Protein AF-A0A2S2DZQ5-F1 (afdb_monomer_lite)

Secondary structure (DSSP, 8-state):
---PPPPPGGG--TT-EEEEEESS-SEEEEETTEEEEEEEEEE--S-TTSPPEEEEEEEEEEBPBTTB-SBEEEEE-TTHHHHTTTPPPPPGGG--TT-EEEEEETTEEEEEE-SSEEEEEEEEEEETTEEEEEEEEEE--TTS-SEEEEEE----EEPPPHHHHHHHHHT--

Organism: NCBI:txid2183582

Radius of gyration: 17.08 Å; chains: 1; bounding box: 53×41×37 Å

pLDDT: mean 84.63, std 15.38, range [35.44, 96.31]

Foldseek 3Di:
DPPQAFDDLVNDDAQWKFQWAFQFARIFHDHPQWTWDWGWDWDDPPDPVDDTDTDTKIDTWHDDDVPDTGTGGRGIPRCLVVVQVPFDFDDLVNADAQWKFAWDADPFGIWGDHSFWTWTWDWDDPDPPDIDTITDIDGADPVDGNTGGRGIPPDGYNDNPPVVVVVVVVVPD

Sequence (173 aa):
MCERLQIPFDELVEGVWYVGRGRNANVGLYQDGCFSVIADTLLYNGSFATPQKTQPGCKSEPYFYPGHGCFQPFLALSSLALLTEGCALIPAPELRTGRFYIGEGSGFQVARWEGNRFSLLKKHYVSDSVCHYDIEARDYGERSPFFRPLLEIGEGEVIVPMAEANYARVLRL

Structure (mmCIF, N/CA/C/O backbone):
data_AF-A0A2S2DZQ5-F1
#
_entry.id   AF-A0A2S2DZQ5-F1
#
loop_
_atom_site.group_PDB
_atom_site.id
_atom_site.type_symbol
_atom_site.label_atom_id
_atom_site.label_alt_id
_atom_site.label_comp_id
_atom_site.label_asym_id
_atom_site.label_entity_id
_atom_site.label_seq_id
_atom_site.pdbx_PDB_ins_code
_atom_site.Cartn_x
_atom_site.Cartn_y
_atom_site.Cartn_z
_atom_site.occupancy
_atom_site.B_iso_or_equiv
_atom_site.auth_seq_id
_atom_site.auth_comp_id
_atom_site.auth_asym_id
_atom_site.auth_atom_id
_atom_site.pdbx_PDB_model_num
ATOM 1 N N . MET A 1 1 ? 14.507 -18.717 4.848 1.00 45.03 1 MET A N 1
ATOM 2 C CA . MET A 1 1 ? 13.226 -18.028 4.584 1.00 45.03 1 MET A CA 1
ATOM 3 C C . MET A 1 1 ? 12.337 -19.005 3.840 1.00 45.03 1 MET A C 1
ATOM 5 O O . MET A 1 1 ? 12.849 -19.668 2.952 1.00 45.03 1 MET A O 1
ATOM 9 N N . CYS A 1 2 ? 11.069 -19.153 4.224 1.00 43.72 2 CYS A N 1
ATOM 10 C CA . CYS A 1 2 ? 10.122 -19.967 3.459 1.00 43.72 2 CYS A CA 1
ATOM 11 C C . CYS A 1 2 ? 9.892 -19.272 2.107 1.00 43.72 2 CYS A C 1
ATOM 13 O O . CYS A 1 2 ? 9.503 -18.101 2.098 1.00 43.72 2 CYS A O 1
ATOM 15 N N . GLU A 1 3 ? 10.203 -19.925 0.986 1.00 61.19 3 GLU A N 1
ATOM 16 C CA . GLU A 1 3 ? 9.886 -19.392 -0.341 1.00 61.19 3 GLU A CA 1
ATOM 17 C C . GLU A 1 3 ? 8.364 -19.367 -0.496 1.00 61.19 3 GLU A C 1
ATOM 19 O O . GLU A 1 3 ? 7.733 -20.386 -0.761 1.00 61.19 3 GLU A O 1
ATOM 24 N N . ARG A 1 4 ? 7.753 -18.199 -0.268 1.00 76.12 4 ARG A N 1
ATOM 25 C CA . ARG A 1 4 ? 6.342 -18.001 -0.598 1.00 76.12 4 ARG A CA 1
ATOM 26 C C . ARG A 1 4 ? 6.220 -17.967 -2.120 1.00 76.12 4 ARG A C 1
ATOM 28 O O . ARG A 1 4 ? 6.895 -17.171 -2.773 1.00 76.12 4 ARG A O 1
ATOM 35 N N . LEU A 1 5 ? 5.401 -18.868 -2.656 1.00 88.81 5 LEU A N 1
ATOM 36 C CA . LEU A 1 5 ? 5.139 -18.971 -4.086 1.00 88.81 5 LEU A CA 1
ATOM 37 C C . LEU A 1 5 ? 4.353 -17.750 -4.564 1.00 88.81 5 LEU A C 1
ATOM 39 O O . LEU A 1 5 ? 3.502 -17.224 -3.847 1.00 88.81 5 LEU A O 1
ATOM 43 N N . GLN A 1 6 ? 4.662 -17.306 -5.777 1.00 93.75 6 GLN A N 1
ATOM 44 C CA . GLN A 1 6 ? 3.927 -16.234 -6.430 1.00 93.75 6 GLN A CA 1
ATOM 45 C C . GLN A 1 6 ? 2.492 -16.682 -6.718 1.00 93.75 6 GLN A C 1
ATOM 47 O O . GLN A 1 6 ? 2.293 -17.777 -7.242 1.00 93.75 6 GLN A O 1
ATOM 52 N N . ILE A 1 7 ? 1.515 -15.834 -6.400 1.00 94.81 7 ILE A N 1
ATOM 53 C CA . ILE A 1 7 ? 0.112 -16.054 -6.762 1.00 94.81 7 ILE A CA 1
ATOM 54 C C . ILE A 1 7 ? 0.001 -15.958 -8.289 1.00 94.81 7 ILE A C 1
ATOM 56 O O . ILE A 1 7 ? 0.452 -14.944 -8.830 1.00 94.81 7 ILE A O 1
ATOM 60 N N . PRO A 1 8 ? -0.561 -16.968 -8.978 1.00 95.44 8 PRO A N 1
ATOM 61 C CA . PRO A 1 8 ? -0.778 -16.935 -10.421 1.00 95.44 8 PRO A CA 1
ATOM 62 C C . PRO A 1 8 ? -1.548 -15.693 -10.880 1.00 95.44 8 PRO A C 1
ATOM 64 O O . PRO A 1 8 ? -2.417 -15.183 -10.177 1.00 95.44 8 PRO A O 1
ATOM 67 N N . PHE A 1 9 ? -1.228 -15.197 -12.076 1.00 95.00 9 PHE A N 1
ATOM 68 C CA . PHE A 1 9 ? -1.822 -13.966 -12.607 1.00 95.00 9 PHE A CA 1
ATOM 69 C C . PHE A 1 9 ? -3.352 -14.050 -12.728 1.00 95.00 9 PHE A C 1
ATOM 71 O O . PHE A 1 9 ? -4.045 -13.079 -12.446 1.00 95.00 9 PHE A O 1
ATOM 78 N N . ASP A 1 10 ? -3.871 -15.211 -13.119 1.00 96.12 10 ASP A N 1
ATOM 79 C CA . ASP A 1 10 ? -5.297 -15.509 -13.274 1.00 96.12 10 ASP A CA 1
ATOM 80 C C . ASP A 1 10 ? -6.046 -15.704 -11.945 1.00 96.12 10 ASP A C 1
ATOM 82 O O . ASP A 1 10 ? -7.275 -15.738 -11.935 1.00 96.12 10 ASP A O 1
ATOM 86 N N . GLU A 1 11 ? -5.327 -15.769 -10.821 1.00 96.00 11 GLU A N 1
ATOM 87 C CA . GLU A 1 11 ? -5.893 -15.789 -9.466 1.00 96.00 11 GLU A CA 1
ATOM 88 C C . GLU A 1 11 ? -5.929 -14.393 -8.814 1.00 96.00 11 GLU A C 1
ATOM 90 O O . GLU A 1 11 ? -6.397 -14.233 -7.681 1.00 96.00 11 GLU A O 1
ATOM 95 N N . LEU A 1 12 ? -5.430 -13.362 -9.504 1.00 96.31 12 LEU A N 1
ATOM 96 C CA . LEU A 1 12 ? -5.487 -11.992 -9.009 1.00 96.31 12 LEU A CA 1
ATOM 97 C C . LEU A 1 12 ? -6.897 -11.417 -9.141 1.00 96.31 12 LEU A C 1
ATOM 99 O O . LEU A 1 12 ? -7.566 -11.559 -10.162 1.00 96.31 12 LEU A O 1
ATOM 103 N N . VAL A 1 13 ? -7.337 -10.729 -8.091 1.00 95.75 13 VAL A N 1
ATOM 104 C CA . VAL A 1 13 ? -8.679 -10.163 -7.986 1.00 95.75 13 VAL A CA 1
ATOM 105 C C . VAL A 1 13 ? -8.581 -8.644 -7.988 1.00 95.75 13 VAL A C 1
ATOM 107 O O . VAL A 1 13 ? -7.875 -8.045 -7.173 1.00 95.75 13 VAL A O 1
ATOM 110 N N . GLU A 1 14 ? -9.303 -8.019 -8.913 1.00 93.69 14 GLU A N 1
ATOM 111 C CA . GLU A 1 14 ? -9.423 -6.565 -9.028 1.00 93.69 14 GLU A CA 1
ATOM 112 C C . GLU A 1 14 ? -9.875 -5.929 -7.704 1.00 93.69 14 GLU A C 1
ATOM 114 O O . GLU A 1 14 ? -10.816 -6.387 -7.052 1.00 93.69 14 GLU A O 1
ATOM 119 N N . GLY A 1 15 ? -9.197 -4.856 -7.299 1.00 91.81 15 GLY A N 1
ATOM 120 C CA . GLY A 1 15 ? -9.485 -4.136 -6.060 1.00 91.81 15 GLY A CA 1
ATOM 121 C C . GLY A 1 15 ? -8.970 -4.811 -4.784 1.00 91.81 15 GLY A C 1
ATOM 122 O O . GLY A 1 15 ? -9.255 -4.312 -3.693 1.00 91.81 15 GLY A O 1
ATOM 123 N N . VAL A 1 16 ? -8.200 -5.900 -4.884 1.00 94.06 16 VAL A N 1
ATOM 124 C CA . VAL A 1 16 ? -7.583 -6.569 -3.729 1.00 94.06 16 VAL A CA 1
ATOM 125 C C . VAL A 1 16 ? -6.149 -6.087 -3.510 1.00 94.06 16 VAL A C 1
ATOM 127 O O . VAL A 1 16 ? -5.370 -5.891 -4.444 1.00 94.06 16 VAL A O 1
ATOM 130 N N . TRP A 1 17 ? -5.793 -5.899 -2.239 1.00 95.38 17 TRP A N 1
ATOM 131 C CA . TRP A 1 17 ? -4.425 -5.619 -1.820 1.00 95.38 17 TRP A CA 1
ATOM 132 C C . TRP A 1 17 ? -3.615 -6.905 -1.706 1.00 95.38 17 TRP A C 1
ATOM 134 O O . TRP A 1 17 ? -4.096 -7.908 -1.184 1.00 95.38 17 TRP A O 1
ATOM 144 N N . TYR A 1 18 ? -2.358 -6.851 -2.124 1.00 95.81 18 TYR A N 1
ATOM 145 C CA . TYR A 1 18 ? -1.427 -7.965 -2.062 1.00 95.81 18 TYR A CA 1
ATOM 146 C C . TYR A 1 18 ? -0.141 -7.551 -1.365 1.00 95.81 18 TYR A C 1
ATOM 148 O O . TYR A 1 18 ? 0.380 -6.458 -1.592 1.00 95.81 18 TYR A O 1
ATOM 156 N N . VAL A 1 19 ? 0.398 -8.464 -0.565 1.00 95.56 19 VAL A N 1
ATOM 157 C CA . VAL A 1 19 ? 1.789 -8.424 -0.125 1.00 95.56 19 VAL A CA 1
ATOM 158 C C . VAL A 1 19 ? 2.623 -9.208 -1.125 1.00 95.56 19 VAL A C 1
ATOM 160 O O . VAL A 1 19 ? 2.243 -10.294 -1.580 1.00 95.56 19 VAL A O 1
ATOM 163 N N . GLY A 1 20 ? 3.764 -8.639 -1.483 1.00 93.88 20 GLY A N 1
ATOM 164 C CA . GLY A 1 20 ? 4.618 -9.172 -2.522 1.00 93.88 20 GLY A CA 1
ATOM 165 C C . GLY A 1 20 ? 6.069 -8.754 -2.374 1.00 93.88 20 GLY A C 1
ATOM 166 O O . GLY A 1 20 ? 6.501 -8.189 -1.363 1.00 93.88 20 GLY A O 1
ATOM 167 N N . ARG A 1 21 ? 6.831 -9.062 -3.418 1.00 92.06 21 ARG A N 1
ATOM 168 C CA . ARG A 1 21 ? 8.168 -8.522 -3.632 1.00 92.06 21 ARG A CA 1
ATOM 169 C C . ARG A 1 21 ? 8.114 -7.583 -4.822 1.00 92.06 21 ARG A C 1
ATOM 171 O O . ARG A 1 21 ? 7.825 -8.034 -5.926 1.00 92.06 21 ARG A O 1
ATOM 178 N N . GLY A 1 22 ? 8.349 -6.301 -4.597 1.00 89.75 22 GLY A N 1
ATOM 179 C CA . GLY A 1 22 ? 8.292 -5.284 -5.644 1.00 89.75 22 GLY A CA 1
ATOM 180 C C . GLY A 1 22 ? 9.588 -4.503 -5.736 1.00 89.75 22 GLY A C 1
ATOM 181 O O . GLY A 1 22 ? 10.418 -4.541 -4.829 1.00 89.75 22 GLY A O 1
ATOM 182 N N . ARG A 1 23 ? 9.774 -3.765 -6.830 1.00 85.31 23 ARG A N 1
ATOM 183 C CA . ARG A 1 23 ? 10.954 -2.900 -6.994 1.00 85.31 23 ARG A CA 1
ATOM 184 C C . ARG A 1 23 ? 10.838 -1.638 -6.145 1.00 85.31 23 ARG A C 1
ATOM 186 O O . ARG A 1 23 ? 11.841 -1.098 -5.693 1.00 85.31 23 ARG A O 1
ATOM 193 N N . ASN A 1 24 ? 9.619 -1.137 -5.985 1.00 87.00 24 ASN A N 1
ATOM 194 C CA . ASN A 1 24 ? 9.347 0.136 -5.332 1.00 87.00 24 ASN A CA 1
ATOM 195 C C . ASN A 1 24 ? 8.594 -0.018 -4.004 1.00 87.00 24 ASN A C 1
ATOM 197 O O . ASN A 1 24 ? 8.681 0.873 -3.163 1.00 87.00 24 ASN A O 1
ATOM 201 N N . ALA A 1 25 ? 7.860 -1.116 -3.814 1.00 90.25 25 ALA A N 1
ATOM 202 C CA . ALA A 1 25 ? 7.084 -1.382 -2.605 1.00 90.25 25 ALA A CA 1
ATOM 203 C C . ALA A 1 25 ? 6.868 -2.888 -2.403 1.00 90.25 25 ALA A C 1
ATOM 205 O O . ALA A 1 25 ? 7.025 -3.678 -3.325 1.00 90.25 25 ALA A O 1
ATOM 206 N N . ASN A 1 26 ? 6.468 -3.281 -1.198 1.00 92.75 26 ASN A N 1
ATOM 207 C CA . ASN A 1 26 ? 6.121 -4.660 -0.845 1.00 92.75 26 ASN A CA 1
ATOM 208 C C . ASN A 1 26 ? 4.606 -4.890 -0.701 1.00 92.75 26 ASN A C 1
ATOM 210 O O . ASN A 1 26 ? 4.182 -6.006 -0.412 1.00 92.75 26 ASN A O 1
ATOM 214 N N . VAL A 1 27 ? 3.796 -3.845 -0.887 1.00 95.88 27 VAL A N 1
ATOM 215 C CA . VAL A 1 27 ? 2.335 -3.885 -0.781 1.00 95.88 27 VAL A CA 1
ATOM 216 C C . VAL A 1 27 ? 1.737 -3.129 -1.963 1.00 95.88 27 VAL A C 1
ATOM 218 O O . VAL A 1 27 ? 2.138 -1.996 -2.236 1.00 95.88 27 VAL A O 1
ATOM 221 N N . GLY A 1 28 ? 0.791 -3.751 -2.665 1.00 95.44 28 GLY A N 1
ATOM 222 C CA . GLY A 1 28 ? 0.190 -3.184 -3.868 1.00 95.44 28 GLY A CA 1
ATOM 223 C C . GLY A 1 28 ? -1.279 -3.533 -4.026 1.00 95.44 28 GLY A C 1
ATOM 224 O O . GLY A 1 28 ? -1.699 -4.641 -3.706 1.00 95.44 28 GLY A O 1
ATOM 225 N N . LEU A 1 29 ? -2.054 -2.579 -4.528 1.00 95.44 29 LEU A N 1
ATOM 226 C CA . LEU A 1 29 ? -3.454 -2.761 -4.890 1.00 95.44 29 LEU A CA 1
ATOM 227 C C . LEU A 1 29 ? -3.535 -3.199 -6.350 1.00 95.44 29 LEU A C 1
ATOM 229 O O . LEU A 1 29 ? -3.094 -2.454 -7.226 1.00 95.44 29 LEU A O 1
ATOM 233 N N . TYR A 1 30 ? -4.066 -4.393 -6.608 1.00 95.50 30 TYR A N 1
ATOM 234 C CA . TYR A 1 30 ? -4.216 -4.890 -7.970 1.00 95.50 30 TYR A CA 1
ATOM 235 C C . TYR A 1 30 ? -5.409 -4.216 -8.645 1.00 95.50 30 TYR A C 1
ATOM 237 O O . TYR A 1 30 ? -6.538 -4.320 -8.159 1.00 95.50 30 TYR A O 1
ATOM 245 N N . GLN A 1 31 ? -5.141 -3.497 -9.733 1.00 92.38 31 GLN A N 1
ATOM 246 C CA . GLN A 1 31 ? -6.168 -2.911 -10.574 1.00 92.38 31 GLN A CA 1
ATOM 247 C C . GLN A 1 31 ? -5.700 -2.745 -12.029 1.00 92.38 31 GLN A C 1
ATOM 249 O O . GLN A 1 31 ? -4.558 -2.348 -12.277 1.00 92.38 31 GLN A O 1
ATOM 254 N N . ASP A 1 32 ? -6.595 -3.005 -12.984 1.00 89.94 32 ASP A N 1
ATOM 255 C CA . ASP A 1 32 ? -6.389 -2.793 -14.424 1.00 89.94 32 ASP A CA 1
ATOM 256 C C . ASP A 1 32 ? -5.113 -3.497 -14.941 1.00 89.94 32 ASP A C 1
ATOM 258 O O . ASP A 1 32 ? -4.326 -2.959 -15.725 1.00 89.94 32 ASP A O 1
ATOM 262 N N . GLY A 1 33 ? -4.867 -4.717 -14.448 1.00 91.62 33 GLY A N 1
ATOM 263 C CA . GLY A 1 33 ? -3.700 -5.528 -14.814 1.00 91.62 33 GLY A CA 1
ATOM 264 C C . GLY A 1 33 ? -2.361 -5.087 -14.200 1.00 91.62 33 GLY A C 1
ATOM 265 O O . GLY A 1 33 ? -1.320 -5.643 -14.561 1.00 91.62 33 GLY A O 1
ATOM 266 N N . CYS A 1 34 ? -2.350 -4.117 -13.280 1.00 94.44 34 CYS A N 1
ATOM 267 C CA . CYS A 1 34 ? -1.149 -3.613 -12.604 1.00 94.44 34 CYS A CA 1
ATOM 268 C C . CYS A 1 34 ? -1.329 -3.516 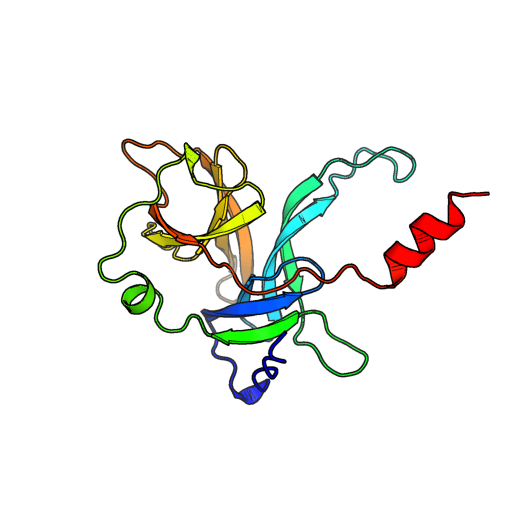-11.081 1.00 94.44 34 CYS A C 1
ATOM 270 O O . CYS A 1 34 ? -2.437 -3.529 -10.561 1.00 94.44 34 CYS A O 1
ATOM 272 N N . PHE A 1 35 ? -0.224 -3.370 -10.349 1.00 95.44 35 PHE A N 1
ATOM 273 C CA . PHE A 1 35 ? -0.227 -3.053 -8.922 1.00 95.44 35 PHE A CA 1
ATOM 274 C C . PHE A 1 35 ? 0.023 -1.561 -8.723 1.00 95.44 35 PHE A C 1
ATOM 276 O O . PHE A 1 35 ? 1.095 -1.058 -9.057 1.00 95.44 35 PHE A O 1
ATOM 283 N N . SER A 1 36 ? -0.945 -0.847 -8.156 1.00 95.69 36 SER A N 1
ATOM 284 C CA . SER A 1 36 ? -0.731 0.514 -7.660 1.00 95.69 36 SER A CA 1
ATOM 285 C C . SER A 1 36 ? -0.068 0.436 -6.288 1.00 95.69 36 SER A C 1
ATOM 287 O O . SER A 1 36 ? -0.607 -0.190 -5.373 1.00 95.69 36 SER A O 1
ATOM 289 N N . VAL A 1 37 ? 1.110 1.041 -6.143 1.00 95.19 37 VAL A N 1
ATOM 290 C CA . VAL A 1 37 ? 1.923 0.964 -4.923 1.00 95.19 37 VAL A CA 1
ATOM 291 C C . VAL A 1 37 ? 2.291 2.343 -4.388 1.00 95.19 37 VAL A C 1
ATOM 293 O O . VAL A 1 37 ? 2.519 3.277 -5.158 1.00 95.19 37 VAL A O 1
ATOM 296 N N . ILE A 1 38 ? 2.409 2.458 -3.062 1.00 95.00 38 ILE A N 1
ATOM 297 C CA . ILE A 1 38 ? 2.947 3.654 -2.398 1.00 95.00 38 ILE A CA 1
ATOM 298 C C . ILE A 1 38 ? 4.458 3.492 -2.260 1.00 95.00 38 ILE A C 1
ATOM 300 O O . ILE A 1 38 ? 4.934 2.610 -1.548 1.00 95.00 38 ILE A O 1
ATOM 304 N N . ALA A 1 39 ? 5.223 4.355 -2.912 1.00 92.44 39 ALA A N 1
ATOM 305 C CA . ALA A 1 39 ? 6.673 4.250 -2.958 1.00 92.44 39 ALA A CA 1
ATOM 306 C C . ALA A 1 39 ? 7.352 5.607 -2.815 1.00 92.44 39 ALA A C 1
ATOM 308 O O . ALA A 1 39 ? 6.742 6.656 -3.015 1.00 92.44 39 ALA A O 1
ATOM 309 N N . ASP A 1 40 ? 8.651 5.576 -2.541 1.00 90.19 40 ASP A N 1
ATOM 310 C CA . ASP A 1 40 ? 9.465 6.781 -2.602 1.00 90.19 40 ASP A CA 1
ATOM 311 C C . ASP A 1 40 ? 9.672 7.171 -4.073 1.00 90.19 40 ASP A C 1
ATOM 313 O O . ASP A 1 40 ? 10.104 6.382 -4.928 1.00 90.19 40 ASP A O 1
ATOM 317 N N . THR A 1 41 ? 9.312 8.410 -4.385 1.00 88.25 41 THR A N 1
ATOM 318 C CA . THR A 1 41 ? 9.430 9.015 -5.711 1.00 88.25 41 THR A CA 1
ATOM 319 C C . THR A 1 41 ? 10.428 10.158 -5.662 1.00 88.25 41 THR A C 1
ATOM 321 O O . THR A 1 41 ? 10.472 10.907 -4.689 1.00 88.25 41 THR A O 1
ATOM 324 N N . LEU A 1 42 ? 11.270 10.263 -6.691 1.00 86.81 42 LEU A N 1
ATOM 325 C CA . LEU A 1 42 ? 12.284 11.310 -6.770 1.00 86.81 42 LEU A CA 1
ATOM 326 C C . LEU A 1 42 ? 11.615 12.662 -7.019 1.00 86.81 42 LEU A C 1
ATOM 328 O O . LEU A 1 42 ? 10.810 12.811 -7.937 1.00 86.81 42 LEU A O 1
ATOM 332 N N . LEU A 1 43 ? 12.006 13.654 -6.230 1.00 84.88 43 LEU A N 1
ATOM 333 C CA . LEU A 1 43 ? 11.661 15.048 -6.442 1.00 84.88 43 LEU A CA 1
ATOM 334 C C . LEU A 1 43 ? 12.733 15.705 -7.301 1.00 84.88 43 LEU A C 1
ATOM 336 O O . LEU A 1 43 ? 13.809 16.038 -6.798 1.00 84.88 43 LEU A O 1
ATOM 340 N N . TYR A 1 44 ? 12.416 15.907 -8.582 1.00 84.06 44 TYR A N 1
ATOM 341 C CA . TYR A 1 44 ? 13.306 16.605 -9.502 1.00 84.06 44 TYR A CA 1
ATOM 342 C C . TYR A 1 44 ? 13.548 18.040 -9.027 1.00 84.06 44 TYR A C 1
ATOM 344 O O . TYR A 1 44 ? 12.619 18.834 -8.891 1.00 84.06 44 TYR A O 1
ATOM 352 N N . ASN A 1 45 ? 14.813 18.375 -8.793 1.00 83.44 45 ASN A N 1
ATOM 353 C CA . ASN A 1 45 ? 15.241 19.679 -8.280 1.00 83.44 45 ASN A CA 1
ATOM 354 C C . ASN A 1 45 ? 15.943 20.549 -9.346 1.00 83.44 45 ASN A C 1
ATOM 356 O O . ASN A 1 45 ? 16.693 21.459 -8.998 1.00 83.44 45 ASN A O 1
ATOM 360 N N . GLY A 1 46 ? 15.732 20.259 -10.636 1.00 83.81 46 GLY A N 1
ATOM 361 C CA . GLY A 1 46 ? 16.342 20.991 -11.754 1.00 83.81 46 GLY A CA 1
ATOM 362 C C . GLY A 1 46 ? 17.641 20.386 -12.299 1.00 83.81 46 GLY A C 1
ATOM 363 O O . GLY A 1 46 ? 18.129 20.837 -13.331 1.00 83.81 46 GLY A O 1
ATOM 364 N N . SER A 1 47 ? 18.209 19.357 -11.660 1.00 83.38 47 SER A N 1
ATOM 365 C CA . SER A 1 47 ? 19.384 18.642 -12.176 1.00 83.38 47 SER A CA 1
ATOM 366 C C . SER A 1 47 ? 19.468 17.224 -11.623 1.00 83.38 47 SER A C 1
ATOM 368 O O . SER A 1 47 ? 19.300 17.024 -10.431 1.00 83.38 47 SER A O 1
ATOM 370 N N . PHE A 1 48 ? 19.808 16.237 -12.454 1.00 77.44 48 PHE A N 1
ATOM 371 C CA . PHE A 1 48 ? 20.102 14.877 -11.974 1.00 77.44 48 PHE A CA 1
ATOM 372 C C . PHE A 1 48 ? 21.493 14.750 -11.328 1.00 77.44 48 PHE A C 1
ATOM 374 O O . PHE A 1 48 ? 21.804 13.711 -10.754 1.00 77.44 48 PHE A O 1
ATOM 381 N N . ALA A 1 49 ? 22.333 15.790 -11.414 1.00 80.69 49 ALA A N 1
ATOM 382 C CA . ALA A 1 49 ? 23.677 15.797 -10.833 1.00 80.69 49 ALA A CA 1
ATOM 383 C C . ALA A 1 49 ? 23.699 16.163 -9.337 1.00 80.69 49 ALA A C 1
ATOM 385 O O . ALA A 1 49 ? 24.726 16.018 -8.680 1.00 80.69 49 ALA A O 1
ATOM 386 N N . THR A 1 50 ? 22.590 16.659 -8.788 1.00 80.50 50 THR A N 1
ATOM 387 C CA . THR A 1 50 ? 22.454 16.986 -7.364 1.00 80.50 50 THR A CA 1
ATOM 388 C C . THR A 1 50 ? 21.736 15.853 -6.624 1.00 80.50 50 THR A C 1
ATOM 390 O O . THR A 1 50 ? 20.920 15.150 -7.223 1.00 80.50 50 THR A O 1
ATOM 393 N N . PRO A 1 51 ? 21.988 15.647 -5.316 1.00 81.75 51 PRO A N 1
ATOM 394 C CA . PRO A 1 51 ? 21.220 14.691 -4.529 1.00 81.75 51 PRO A CA 1
ATOM 395 C C . PRO A 1 51 ? 19.726 15.016 -4.589 1.00 81.75 51 PRO A C 1
ATOM 397 O O . PRO A 1 51 ? 19.297 16.124 -4.251 1.00 81.75 51 PRO A O 1
ATOM 400 N N . GLN A 1 52 ? 18.940 14.049 -5.050 1.00 83.94 52 GLN A N 1
ATOM 401 C CA . GLN A 1 52 ? 17.493 14.190 -5.125 1.00 83.94 52 GLN A CA 1
ATOM 402 C C . GLN A 1 52 ? 16.885 13.930 -3.748 1.00 83.94 52 GLN A C 1
ATOM 404 O O . GLN A 1 52 ? 17.329 13.048 -3.012 1.00 83.94 52 GLN A O 1
ATOM 409 N N . LYS A 1 53 ? 15.845 14.690 -3.407 1.00 87.25 53 LYS A N 1
ATOM 410 C CA . LYS A 1 53 ? 14.960 14.330 -2.295 1.00 87.25 53 LYS A CA 1
ATOM 411 C C . LYS A 1 53 ? 13.945 13.309 -2.792 1.00 87.25 53 LYS A C 1
ATOM 413 O O . LYS A 1 53 ? 13.686 13.231 -3.993 1.00 87.25 53 LYS A O 1
ATOM 418 N N . THR A 1 54 ? 13.347 12.563 -1.878 1.00 87.56 54 THR A N 1
ATOM 419 C CA . THR A 1 54 ? 12.193 11.722 -2.187 1.00 87.56 54 THR A CA 1
ATOM 420 C C . THR A 1 54 ? 10.950 12.220 -1.469 1.00 87.56 54 THR A C 1
ATOM 422 O O . THR A 1 54 ? 11.035 12.896 -0.442 1.00 87.56 54 THR A O 1
ATOM 425 N N . GLN A 1 55 ? 9.793 11.892 -2.031 1.00 89.38 55 GLN A N 1
ATOM 426 C CA . GLN A 1 55 ? 8.503 11.994 -1.360 1.00 89.38 55 GLN A CA 1
ATOM 427 C C . GLN A 1 55 ? 7.652 10.756 -1.663 1.00 89.38 55 GLN A C 1
ATOM 429 O O . GLN A 1 55 ? 7.864 10.125 -2.707 1.00 89.38 55 GLN A O 1
ATOM 434 N N . PRO A 1 56 ? 6.675 10.420 -0.808 1.00 91.50 56 PRO A N 1
ATOM 435 C CA . PRO A 1 56 ? 5.697 9.392 -1.128 1.00 91.50 56 PRO A CA 1
ATOM 436 C C . PRO A 1 56 ? 4.965 9.728 -2.430 1.00 91.50 56 PRO A C 1
ATOM 438 O O . PRO A 1 56 ? 4.535 10.861 -2.640 1.00 91.50 56 PRO A O 1
ATOM 441 N N . GLY A 1 57 ? 4.831 8.741 -3.307 1.00 92.56 57 GLY A N 1
ATOM 442 C CA . GLY A 1 57 ? 4.090 8.850 -4.556 1.00 92.56 57 GLY A CA 1
ATOM 443 C C . GLY A 1 57 ? 3.527 7.499 -4.984 1.00 92.56 57 GLY A C 1
ATOM 444 O O . GLY A 1 57 ? 3.918 6.451 -4.463 1.00 92.56 57 GLY A O 1
ATOM 445 N N . CYS A 1 58 ? 2.589 7.532 -5.927 1.00 94.00 58 CYS A N 1
ATOM 446 C CA . CYS A 1 58 ? 1.998 6.330 -6.497 1.00 94.00 58 CYS A CA 1
ATOM 447 C C . CYS A 1 58 ? 2.836 5.867 -7.694 1.00 94.00 58 CYS A C 1
ATOM 449 O O . CYS A 1 58 ? 3.175 6.662 -8.573 1.00 94.00 58 CYS A O 1
ATOM 451 N N . LYS A 1 59 ? 3.182 4.581 -7.734 1.00 93.06 59 LYS A N 1
ATOM 452 C CA . LYS A 1 59 ? 3.809 3.933 -8.892 1.00 93.06 59 LYS A CA 1
ATOM 453 C C . LYS A 1 59 ? 2.955 2.753 -9.335 1.00 93.06 59 LYS A C 1
ATOM 455 O O . LYS A 1 59 ? 2.335 2.094 -8.507 1.00 93.06 59 LYS A O 1
ATOM 460 N N . SER A 1 60 ? 2.965 2.474 -10.632 1.00 92.94 60 SER A N 1
ATOM 461 C CA . SER A 1 60 ? 2.346 1.274 -11.193 1.00 92.94 60 SER A CA 1
ATOM 462 C C . SER A 1 60 ? 3.426 0.223 -11.428 1.00 92.94 60 SER A C 1
ATOM 464 O O . SER A 1 60 ? 4.398 0.474 -12.143 1.00 92.94 60 SER A O 1
ATOM 466 N N . GLU A 1 61 ? 3.269 -0.948 -10.822 1.00 93.44 61 GLU A N 1
ATOM 467 C CA . GLU A 1 61 ? 4.155 -2.091 -11.006 1.00 93.44 61 GLU A CA 1
ATOM 468 C C . GLU A 1 61 ? 3.416 -3.217 -11.741 1.00 93.44 61 GLU A C 1
ATOM 470 O O . GLU A 1 61 ? 2.411 -3.716 -11.238 1.00 93.44 61 GLU A O 1
ATOM 475 N N . PRO A 1 62 ? 3.881 -3.646 -12.926 1.00 94.62 62 PRO A N 1
ATOM 476 C CA . PRO A 1 62 ? 3.289 -4.790 -13.601 1.00 94.62 62 PRO A CA 1
ATOM 477 C C . PRO A 1 62 ? 3.577 -6.081 -12.832 1.00 94.62 62 PRO A C 1
ATOM 479 O O . PRO A 1 62 ? 4.611 -6.198 -12.158 1.00 94.62 62 PRO A O 1
ATOM 482 N N . TYR A 1 63 ? 2.693 -7.066 -12.995 1.00 95.50 63 TYR A N 1
ATOM 483 C CA . TYR A 1 63 ? 2.908 -8.422 -12.495 1.00 95.50 63 TYR A CA 1
ATOM 484 C C . TYR A 1 63 ? 4.243 -8.985 -12.989 1.00 95.50 63 TYR A C 1
ATOM 486 O O . TYR A 1 63 ? 4.599 -8.837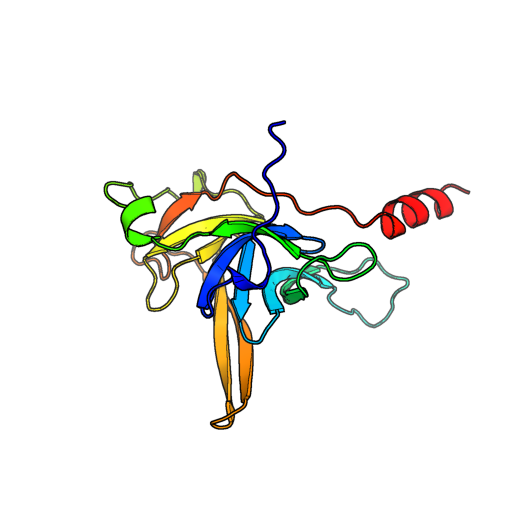 -14.159 1.00 95.50 63 TYR A O 1
ATOM 494 N N . PHE A 1 64 ? 4.986 -9.613 -12.085 1.00 94.00 64 PHE A N 1
ATOM 495 C CA . PHE A 1 64 ? 6.287 -10.188 -12.379 1.00 94.00 64 PHE A CA 1
ATOM 496 C C . PHE A 1 64 ? 6.175 -11.462 -13.223 1.00 94.00 64 PHE A C 1
ATOM 498 O O . PHE A 1 64 ? 5.521 -12.429 -12.841 1.00 94.00 64 PHE A O 1
ATOM 505 N N . TYR A 1 65 ? 6.916 -11.492 -14.320 1.00 89.12 65 TYR A N 1
ATOM 506 C CA . TYR A 1 65 ? 7.185 -12.669 -15.130 1.00 89.12 65 TYR A CA 1
ATOM 507 C C . TYR A 1 65 ? 8.705 -12.853 -15.250 1.00 89.12 65 TYR A C 1
ATOM 509 O O . TYR A 1 65 ? 9.469 -11.893 -15.119 1.00 89.12 65 TYR A O 1
ATOM 517 N N . PRO A 1 66 ? 9.204 -14.057 -15.566 1.00 83.44 66 PRO A N 1
ATOM 518 C CA . PRO A 1 66 ? 10.608 -14.216 -15.927 1.00 83.44 66 PRO A CA 1
ATOM 519 C C . PRO A 1 66 ? 10.996 -13.257 -17.073 1.00 83.44 66 PRO A C 1
ATOM 521 O O . PRO A 1 66 ? 10.514 -13.377 -18.198 1.00 83.44 66 PRO A O 1
ATOM 524 N N . GLY A 1 67 ? 11.847 -12.271 -16.774 1.00 79.69 67 GLY A N 1
ATOM 525 C CA . GLY A 1 67 ? 12.367 -11.293 -17.739 1.00 79.69 67 GLY A CA 1
ATOM 526 C C . GLY A 1 67 ? 11.587 -9.977 -17.883 1.00 79.69 67 GLY A C 1
ATOM 527 O O . GLY A 1 67 ? 12.076 -9.090 -18.579 1.00 79.69 67 GLY A O 1
ATOM 528 N N . HIS A 1 68 ? 10.425 -9.806 -17.243 1.00 83.44 68 HIS A N 1
ATOM 529 C CA . HIS A 1 68 ? 9.679 -8.537 -17.250 1.00 83.44 68 HIS A CA 1
ATOM 530 C C . HIS A 1 68 ? 8.728 -8.411 -16.050 1.00 83.44 68 HIS A C 1
ATOM 532 O O . HIS A 1 68 ? 8.485 -9.370 -15.331 1.00 83.44 68 HIS A O 1
ATOM 538 N N . GLY A 1 69 ? 8.169 -7.223 -15.817 1.00 84.56 69 GLY A N 1
ATOM 539 C CA . GLY A 1 69 ? 7.354 -6.989 -14.624 1.00 84.56 69 GLY A CA 1
ATOM 540 C C . GLY A 1 69 ? 8.189 -6.755 -13.366 1.00 84.56 69 GLY A C 1
ATOM 541 O O . GLY A 1 69 ? 9.401 -6.972 -13.352 1.00 84.56 69 GLY A O 1
ATOM 542 N N . CYS A 1 70 ? 7.542 -6.247 -12.318 1.00 90.44 70 CYS A N 1
ATOM 543 C CA . CYS A 1 70 ? 8.245 -5.738 -11.138 1.00 90.44 70 CYS A CA 1
ATOM 544 C C . CYS A 1 70 ? 7.673 -6.241 -9.814 1.00 90.44 70 CYS A C 1
ATOM 546 O O . CYS A 1 70 ? 8.434 -6.296 -8.854 1.00 90.44 70 CYS A O 1
ATOM 548 N N . PHE A 1 71 ? 6.385 -6.595 -9.752 1.00 94.44 71 PHE A N 1
ATOM 549 C CA . PHE A 1 71 ? 5.732 -6.993 -8.506 1.00 94.44 71 PHE A CA 1
ATOM 550 C C . PHE A 1 71 ? 5.363 -8.477 -8.518 1.00 94.44 71 PHE A C 1
ATOM 552 O O . PHE A 1 71 ? 4.597 -8.941 -9.363 1.00 94.44 71 PHE A O 1
ATOM 559 N N . GLN A 1 72 ? 5.908 -9.218 -7.561 1.00 94.81 72 GLN A N 1
ATOM 560 C CA . GLN A 1 72 ? 5.673 -10.637 -7.333 1.00 94.81 72 GLN A CA 1
ATOM 561 C C . GLN A 1 72 ? 4.729 -10.811 -6.126 1.00 94.81 72 GLN A C 1
ATOM 563 O O . GLN A 1 72 ? 5.214 -10.836 -4.989 1.00 94.81 72 GLN A O 1
ATOM 568 N N . PRO A 1 73 ? 3.399 -10.901 -6.320 1.00 95.44 73 PRO A N 1
ATOM 569 C CA . PRO A 1 73 ? 2.443 -11.079 -5.224 1.00 95.44 73 PRO A CA 1
ATOM 570 C C . PRO A 1 73 ? 2.539 -12.495 -4.651 1.00 95.44 73 PRO A C 1
ATOM 572 O O . PRO A 1 73 ? 2.677 -13.448 -5.408 1.00 95.44 73 PRO A O 1
ATOM 575 N N . PHE A 1 74 ? 2.427 -12.661 -3.335 1.00 94.38 74 PHE A N 1
ATOM 576 C CA . PHE A 1 74 ? 2.417 -13.995 -2.708 1.00 94.38 74 PHE A CA 1
ATOM 577 C C . PHE A 1 74 ? 1.409 -14.136 -1.558 1.00 94.38 74 PHE A C 1
ATOM 579 O O . PHE A 1 74 ? 1.266 -15.217 -0.989 1.00 94.38 74 PHE A O 1
ATOM 586 N N . LEU A 1 75 ? 0.743 -13.048 -1.159 1.00 92.75 75 LEU A N 1
ATOM 587 C CA . LEU A 1 75 ? -0.296 -13.066 -0.132 1.00 92.75 75 LEU A CA 1
ATOM 588 C C . LEU A 1 75 ? -1.377 -12.045 -0.482 1.00 92.75 75 LEU A C 1
ATOM 590 O O . LEU A 1 75 ? -1.098 -10.851 -0.548 1.00 92.75 75 LEU A O 1
ATOM 594 N N . ALA A 1 76 ? -2.606 -12.513 -0.682 1.00 94.00 76 ALA A N 1
ATOM 595 C CA . ALA A 1 76 ? -3.772 -11.650 -0.811 1.00 94.00 76 ALA A CA 1
ATOM 596 C C . ALA A 1 76 ? -4.233 -11.176 0.572 1.00 94.00 76 ALA A C 1
ATOM 598 O O . ALA A 1 76 ? -4.340 -11.967 1.509 1.00 94.00 76 ALA A O 1
ATOM 599 N N . LEU A 1 77 ? -4.575 -9.899 0.683 1.00 91.19 77 LEU A N 1
ATOM 600 C CA . LEU A 1 77 ? -5.199 -9.309 1.862 1.00 91.19 77 LEU A CA 1
ATOM 601 C C . LEU A 1 77 ? -6.719 -9.205 1.654 1.00 91.19 77 LEU A C 1
ATOM 603 O O . LEU A 1 77 ? -7.330 -8.158 1.846 1.00 91.19 77 LEU A O 1
ATOM 607 N N . SER A 1 78 ? -7.336 -10.298 1.200 1.00 77.00 78 SER A N 1
ATOM 608 C CA . SER A 1 78 ? -8.730 -10.352 0.731 1.00 77.00 78 SER A CA 1
ATOM 609 C C . SER A 1 78 ? -9.779 -10.160 1.831 1.00 77.00 78 SER A C 1
ATOM 611 O O . SER A 1 78 ? -10.947 -9.910 1.540 1.00 77.00 78 SER A O 1
ATOM 613 N N . SER A 1 79 ? -9.398 -10.277 3.103 1.00 79.81 79 SER A N 1
ATOM 614 C CA . SER A 1 79 ? -10.310 -10.105 4.237 1.00 79.81 79 SER A CA 1
ATOM 615 C C . SER A 1 79 ? -9.686 -9.244 5.325 1.00 79.81 79 SER A C 1
ATOM 617 O O . SER A 1 79 ? -9.500 -9.689 6.453 1.00 79.81 79 SER A O 1
ATOM 619 N N . LEU A 1 80 ? -9.387 -7.987 4.985 1.00 79.25 80 LEU A N 1
ATOM 620 C CA . LEU A 1 80 ? -8.825 -6.999 5.917 1.00 79.25 80 LEU A CA 1
ATOM 621 C C . LEU A 1 80 ? -9.623 -6.911 7.225 1.00 79.25 80 LEU A C 1
ATOM 623 O O . LEU A 1 80 ? -9.018 -6.890 8.286 1.00 79.25 80 LEU A O 1
ATOM 627 N N . ALA A 1 81 ? -10.958 -6.967 7.156 1.00 78.75 81 ALA A N 1
ATOM 628 C CA . ALA A 1 81 ? -11.818 -6.960 8.339 1.00 78.75 81 ALA A CA 1
ATOM 629 C C . ALA A 1 81 ? -11.564 -8.152 9.280 1.00 78.75 81 ALA A C 1
ATOM 631 O O . ALA A 1 81 ? -11.488 -7.957 10.488 1.00 78.75 81 ALA A O 1
ATOM 632 N N . LEU A 1 82 ? -11.387 -9.362 8.731 1.00 82.38 82 LEU A N 1
ATOM 633 C CA . LEU A 1 82 ? -11.048 -10.554 9.519 1.00 82.38 82 LEU A CA 1
ATOM 634 C C . LEU A 1 82 ? -9.622 -10.466 10.072 1.00 82.38 82 LEU A C 1
ATOM 636 O O . LEU A 1 82 ? -9.373 -10.877 11.199 1.00 82.38 82 LEU A O 1
ATOM 640 N N . LEU A 1 83 ? -8.686 -9.904 9.298 1.00 83.56 83 LEU A N 1
ATOM 641 C CA . LEU A 1 83 ? -7.302 -9.703 9.740 1.00 83.56 83 LEU A CA 1
ATOM 642 C C . LEU A 1 83 ? -7.194 -8.720 10.910 1.00 83.56 83 LEU A C 1
ATOM 644 O O . LEU A 1 83 ? -6.238 -8.798 11.674 1.00 83.56 83 LEU A O 1
ATOM 648 N N . THR A 1 84 ? -8.148 -7.798 11.039 1.00 87.44 84 THR A N 1
ATOM 649 C CA . THR A 1 84 ? -8.165 -6.784 12.098 1.00 87.44 84 THR A CA 1
ATOM 650 C C . THR A 1 84 ? -9.177 -7.061 13.207 1.00 87.44 84 THR A C 1
ATOM 652 O O . THR A 1 84 ? -9.327 -6.236 14.109 1.00 87.44 84 THR A O 1
ATOM 655 N N . GLU A 1 85 ? -9.904 -8.179 13.156 1.00 88.19 85 GLU A N 1
ATOM 656 C CA . GLU A 1 85 ? -10.922 -8.492 14.157 1.00 88.19 85 GLU A CA 1
ATOM 657 C C . GLU A 1 85 ? -10.281 -8.649 15.544 1.00 88.19 85 GLU A C 1
ATOM 659 O O . GLU A 1 85 ? -9.369 -9.446 15.752 1.00 88.19 85 GLU A O 1
ATOM 664 N N . GLY A 1 86 ? -10.742 -7.846 16.508 1.00 88.69 86 GLY A N 1
ATOM 665 C CA . GLY A 1 86 ? -10.198 -7.835 17.868 1.00 88.69 86 GLY A CA 1
ATOM 666 C C . GLY A 1 86 ? -8.828 -7.160 18.017 1.00 88.69 86 GLY A C 1
ATOM 667 O O . GLY A 1 86 ? -8.306 -7.112 19.132 1.00 88.69 86 GLY A O 1
ATOM 668 N N . CYS A 1 87 ? -8.246 -6.607 16.946 1.00 90.88 87 CYS A N 1
ATOM 669 C CA . CYS A 1 87 ? -7.006 -5.840 17.034 1.00 90.88 87 CYS A CA 1
ATOM 670 C C . CYS A 1 87 ? -7.229 -4.505 17.756 1.00 90.88 87 CYS A C 1
ATOM 672 O O . CYS A 1 87 ? -8.203 -3.788 17.517 1.00 90.88 87 CYS A O 1
ATOM 674 N N . ALA A 1 88 ? -6.288 -4.148 18.628 1.00 92.31 88 ALA A N 1
ATOM 675 C CA . ALA A 1 88 ? -6.244 -2.827 19.236 1.00 92.31 88 ALA A CA 1
ATOM 676 C C . ALA A 1 88 ? -5.623 -1.801 18.273 1.00 92.31 88 ALA A C 1
ATOM 678 O O . ALA A 1 88 ? -4.858 -2.148 17.375 1.00 92.31 88 ALA A O 1
ATOM 679 N N . LEU A 1 89 ? -5.930 -0.520 18.496 1.00 92.88 89 LEU A N 1
ATOM 680 C CA . LEU A 1 89 ? -5.256 0.581 17.809 1.00 92.88 89 LEU A CA 1
ATOM 681 C C . LEU A 1 89 ? -3.757 0.557 18.130 1.00 92.88 89 LEU A C 1
ATOM 683 O O . LEU A 1 89 ? -3.386 0.575 19.304 1.00 92.88 89 LEU A O 1
ATOM 687 N N . ILE A 1 90 ? -2.916 0.594 17.098 1.00 93.12 90 ILE A N 1
ATOM 688 C CA . ILE A 1 90 ? -1.471 0.761 17.256 1.00 93.12 90 ILE A CA 1
ATOM 689 C C . ILE A 1 90 ? -1.194 2.242 17.569 1.00 93.12 90 ILE A C 1
ATOM 691 O O . ILE A 1 90 ? -1.550 3.114 16.766 1.00 93.12 90 ILE A O 1
ATOM 695 N N . PRO A 1 91 ? -0.588 2.574 18.721 1.00 91.88 91 PRO A N 1
ATOM 696 C CA . PRO A 1 91 ? -0.326 3.960 19.090 1.00 91.88 91 PRO A CA 1
ATOM 697 C C . PRO A 1 91 ? 0.802 4.558 18.233 1.00 91.88 91 PRO A C 1
ATOM 699 O O . PRO A 1 91 ? 1.708 3.853 17.791 1.00 91.88 91 PRO A O 1
ATOM 702 N N . ALA A 1 92 ? 0.783 5.881 18.021 1.00 91.00 92 ALA A N 1
ATOM 703 C CA . ALA A 1 92 ? 1.742 6.561 17.139 1.00 91.00 92 ALA A CA 1
ATOM 704 C C . ALA A 1 92 ? 3.228 6.266 17.438 1.00 91.00 92 ALA A C 1
ATOM 706 O O . ALA A 1 92 ? 3.976 6.076 16.478 1.00 91.00 92 ALA A O 1
ATOM 707 N N . PRO A 1 93 ? 3.681 6.174 18.709 1.00 93.06 93 PRO A N 1
ATOM 708 C CA . PRO A 1 93 ? 5.075 5.852 19.024 1.00 93.06 93 PRO A CA 1
ATOM 709 C C . PRO A 1 93 ? 5.535 4.459 18.568 1.00 93.06 93 PRO A C 1
ATOM 711 O O . PRO A 1 93 ? 6.737 4.222 18.479 1.00 93.06 93 PRO A O 1
ATOM 714 N N . GLU A 1 94 ? 4.605 3.541 18.288 1.00 94.44 94 GLU A N 1
ATOM 715 C CA . GLU A 1 94 ? 4.905 2.185 17.809 1.00 94.44 94 GLU A CA 1
ATOM 716 C C . GLU A 1 94 ? 4.922 2.091 16.274 1.00 94.44 94 GLU A C 1
ATOM 718 O O . GLU A 1 94 ? 5.384 1.095 15.710 1.00 94.44 94 GLU A O 1
ATOM 723 N N . LEU A 1 95 ? 4.463 3.134 15.574 1.00 94.69 95 LEU A N 1
ATOM 724 C CA . LEU A 1 95 ? 4.474 3.179 14.116 1.00 94.69 95 LEU A CA 1
ATOM 725 C C . LEU A 1 95 ? 5.886 3.438 13.581 1.00 94.69 95 LEU A C 1
ATOM 727 O O . LEU A 1 95 ? 6.609 4.327 14.032 1.00 94.69 95 LEU A O 1
ATOM 731 N N . ARG A 1 96 ? 6.271 2.692 12.545 1.00 94.81 96 ARG A N 1
ATOM 732 C CA . ARG A 1 96 ? 7.609 2.730 11.947 1.00 94.81 96 ARG A CA 1
ATOM 733 C C . ARG A 1 96 ? 7.558 3.351 10.562 1.00 94.81 96 ARG A C 1
ATOM 735 O O . ARG A 1 96 ? 6.808 2.898 9.700 1.00 94.81 96 ARG A O 1
ATOM 742 N N . THR A 1 97 ? 8.336 4.410 10.350 1.00 93.75 97 THR A N 1
ATOM 743 C CA . THR A 1 97 ? 8.376 5.119 9.064 1.00 93.75 97 THR A CA 1
ATOM 744 C C . THR A 1 97 ? 8.707 4.153 7.928 1.00 93.75 97 THR A C 1
ATOM 746 O O . THR A 1 97 ? 9.598 3.313 8.056 1.00 93.75 97 THR A O 1
ATOM 749 N N . GLY A 1 98 ? 7.973 4.261 6.823 1.00 91.12 98 GLY A N 1
ATOM 750 C CA . GLY A 1 98 ? 8.107 3.385 5.664 1.00 91.12 98 GLY A CA 1
ATOM 751 C C . GLY A 1 98 ? 7.333 2.067 5.761 1.00 91.12 98 GLY A C 1
ATOM 752 O O . GLY A 1 98 ? 7.337 1.307 4.796 1.00 91.12 98 GLY A O 1
ATOM 753 N N . ARG A 1 99 ? 6.668 1.769 6.889 1.00 94.31 99 ARG A N 1
ATOM 754 C CA . ARG A 1 99 ? 5.864 0.545 7.048 1.00 94.31 99 ARG A CA 1
ATOM 755 C C . ARG A 1 99 ? 4.412 0.746 6.646 1.00 94.31 99 ARG A C 1
ATOM 757 O O . ARG A 1 99 ? 3.860 1.840 6.771 1.00 94.31 99 ARG A O 1
ATOM 764 N N . PHE A 1 100 ? 3.813 -0.344 6.178 1.00 95.69 100 PHE A N 1
ATOM 765 C CA . PHE A 1 100 ? 2.407 -0.414 5.816 1.00 95.69 100 PHE A CA 1
ATOM 766 C C . PHE A 1 100 ? 1.581 -0.995 6.953 1.00 95.69 100 PHE A C 1
ATOM 768 O O . PHE A 1 100 ? 2.018 -1.901 7.662 1.00 95.69 100 PHE A O 1
ATOM 775 N N . TYR A 1 101 ? 0.363 -0.490 7.074 1.00 95.50 101 TYR A N 1
ATOM 776 C CA . TYR A 1 101 ? -0.586 -0.876 8.098 1.00 95.50 101 TYR A CA 1
ATOM 777 C C . TYR A 1 101 ? -1.941 -1.150 7.464 1.00 95.50 101 TYR A C 1
ATOM 779 O O . TYR A 1 101 ? -2.373 -0.411 6.578 1.00 95.50 101 TYR A O 1
ATOM 787 N N . ILE A 1 102 ? -2.608 -2.189 7.954 1.00 95.00 102 ILE A N 1
ATOM 788 C CA . ILE A 1 102 ? -4.037 -2.410 7.769 1.00 95.00 102 ILE A CA 1
ATOM 789 C C . ILE A 1 102 ? -4.760 -1.661 8.883 1.00 95.00 102 ILE A C 1
ATOM 791 O O . ILE A 1 102 ? -4.315 -1.656 10.036 1.00 95.00 102 ILE A O 1
ATOM 795 N N . GLY A 1 103 ? -5.862 -1.009 8.545 1.00 92.50 103 GLY A N 1
ATOM 796 C CA . GLY A 1 103 ? -6.590 -0.196 9.499 1.00 92.50 103 GLY A CA 1
ATOM 797 C C . GLY A 1 103 ? -7.963 0.230 9.016 1.00 92.50 103 GLY A C 1
ATOM 798 O O . GLY A 1 103 ? -8.404 -0.125 7.925 1.00 92.50 103 GLY A O 1
ATOM 799 N N . GLU A 1 104 ? -8.627 1.025 9.845 1.00 89.06 104 GLU A N 1
ATOM 800 C CA . GLU A 1 104 ? -9.927 1.610 9.533 1.00 89.06 104 GLU A CA 1
ATOM 801 C C . GLU A 1 104 ? -9.757 3.067 9.104 1.00 89.06 104 GLU A C 1
ATOM 803 O O . GLU A 1 104 ? -9.293 3.906 9.876 1.00 89.06 104 GLU A O 1
ATOM 808 N N . GLY A 1 105 ? -10.171 3.396 7.886 1.00 81.50 105 GLY A N 1
ATOM 809 C CA . GLY A 1 105 ? -10.267 4.766 7.396 1.00 81.50 105 GLY A CA 1
ATOM 810 C C . GLY A 1 105 ? -11.492 4.932 6.506 1.00 81.50 105 GLY A C 1
ATOM 811 O O . GLY A 1 105 ? -12.024 3.957 5.973 1.00 81.50 105 GLY A O 1
ATOM 812 N N . SER A 1 106 ? -11.957 6.170 6.331 1.00 75.50 106 SER A N 1
ATOM 813 C CA . SER A 1 106 ? -13.131 6.472 5.499 1.00 75.50 106 SER A CA 1
ATOM 814 C C . SER A 1 106 ? -12.835 6.207 4.015 1.00 75.50 106 SER A C 1
ATOM 816 O O . SER A 1 106 ? -12.406 7.100 3.288 1.00 75.50 106 SER A O 1
ATOM 818 N N . GLY A 1 107 ? -13.005 4.952 3.588 1.00 78.88 107 GLY A N 1
ATOM 819 C CA . GLY A 1 107 ? -12.679 4.471 2.242 1.00 78.88 107 GLY A CA 1
ATOM 820 C C . GLY A 1 107 ? -11.242 3.969 2.056 1.00 78.88 107 GLY A C 1
ATOM 821 O O . GLY A 1 107 ? -10.859 3.666 0.929 1.00 78.88 107 GLY A O 1
ATOM 822 N N . PHE A 1 108 ? -10.454 3.850 3.130 1.00 83.69 108 PHE A N 1
ATOM 823 C CA . PHE A 1 108 ? -9.063 3.390 3.069 1.00 83.69 108 PHE A CA 1
ATOM 824 C C . PHE A 1 108 ? -8.832 2.268 4.068 1.00 83.69 108 PHE A C 1
ATOM 826 O O . PHE A 1 108 ? -9.237 2.374 5.222 1.00 83.69 108 PHE A O 1
ATOM 833 N N . GLN A 1 109 ? -8.159 1.212 3.624 1.00 89.75 109 GLN A N 1
ATOM 834 C CA . GLN A 1 109 ? -7.925 0.026 4.450 1.00 89.75 109 GLN A CA 1
ATOM 835 C C . GLN A 1 109 ? -6.439 -0.309 4.608 1.00 89.75 109 GLN A C 1
ATOM 837 O O . GLN A 1 109 ? -6.071 -1.038 5.522 1.00 89.75 109 GLN A O 1
ATOM 842 N N . VAL A 1 110 ? -5.584 0.254 3.749 1.00 94.38 110 VAL A N 1
ATOM 843 C CA . VAL A 1 110 ? -4.128 0.120 3.811 1.00 94.38 110 VAL A CA 1
ATOM 844 C C . VAL A 1 110 ? -3.504 1.503 3.679 1.00 94.38 110 VAL A C 1
ATOM 846 O O . VAL A 1 110 ? -3.895 2.287 2.810 1.00 94.38 110 VAL A O 1
ATOM 849 N N . ALA A 1 111 ? -2.531 1.801 4.535 1.00 95.19 111 ALA A N 1
ATOM 850 C CA . ALA A 1 111 ? -1.792 3.056 4.510 1.00 95.19 111 ALA A CA 1
ATOM 851 C C . ALA A 1 111 ? -0.323 2.842 4.878 1.00 95.19 111 ALA A C 1
ATOM 853 O O . ALA A 1 111 ? 0.014 1.922 5.624 1.00 95.19 111 ALA A O 1
ATOM 854 N N . ARG A 1 112 ? 0.551 3.719 4.382 1.00 95.94 112 ARG A N 1
ATOM 855 C CA . ARG A 1 112 ? 1.970 3.753 4.745 1.00 95.94 112 ARG A CA 1
ATOM 856 C C . ARG A 1 112 ? 2.226 4.877 5.744 1.00 95.94 112 ARG A C 1
ATOM 858 O O . ARG A 1 112 ? 1.761 5.998 5.545 1.00 95.94 112 ARG A O 1
ATOM 865 N N . TRP A 1 113 ? 2.949 4.584 6.819 1.00 95.75 113 TRP A N 1
ATOM 866 C CA . TRP A 1 113 ? 3.332 5.585 7.812 1.00 95.75 113 TRP A CA 1
ATOM 867 C C . TRP A 1 113 ? 4.579 6.352 7.372 1.00 95.75 113 TRP A C 1
ATOM 869 O O . TRP A 1 113 ? 5.605 5.745 7.072 1.00 95.75 113 TRP A O 1
ATOM 879 N N . GLU A 1 114 ? 4.522 7.683 7.401 1.00 94.38 114 GLU A N 1
ATOM 880 C CA . GLU A 1 114 ? 5.639 8.554 6.996 1.00 94.38 114 GLU A CA 1
ATOM 881 C C . GLU A 1 114 ? 6.290 9.296 8.177 1.00 94.38 114 GLU A C 1
ATOM 883 O O . GLU A 1 114 ? 7.059 10.235 7.984 1.00 94.38 114 GLU A O 1
ATOM 888 N N . GLY A 1 115 ? 5.983 8.903 9.416 1.00 92.69 115 GLY A N 1
ATOM 889 C CA . GLY A 1 115 ? 6.562 9.477 10.638 1.00 92.69 115 GLY A CA 1
ATOM 890 C C . GLY A 1 115 ? 5.666 10.484 11.362 1.00 92.69 115 GLY A C 1
ATOM 891 O O . GLY A 1 115 ? 5.732 10.578 12.583 1.00 92.69 115 GLY A O 1
ATOM 892 N N . ASN A 1 116 ? 4.807 11.211 10.644 1.00 91.19 116 ASN A N 1
ATOM 893 C CA . ASN A 1 116 ? 3.819 12.123 11.244 1.00 91.19 116 ASN A CA 1
ATOM 894 C C . ASN A 1 116 ? 2.437 12.100 10.563 1.00 91.19 116 ASN A C 1
ATOM 896 O O . ASN A 1 116 ? 1.507 12.787 10.987 1.00 91.19 116 ASN A O 1
ATOM 900 N N . ARG A 1 117 ? 2.315 11.340 9.479 1.00 93.56 117 ARG A N 1
ATOM 901 C CA . ARG A 1 117 ? 1.150 11.297 8.603 1.00 93.56 117 ARG A CA 1
ATOM 902 C C . ARG A 1 117 ? 1.048 9.928 7.950 1.00 93.56 117 ARG A C 1
ATOM 904 O O . ARG A 1 117 ? 2.048 9.211 7.851 1.00 93.56 117 ARG A O 1
ATOM 911 N N . PHE A 1 118 ? -0.137 9.614 7.449 1.00 95.00 118 PHE A N 1
ATOM 912 C CA . PHE A 1 118 ? -0.352 8.454 6.594 1.00 95.00 118 PHE A CA 1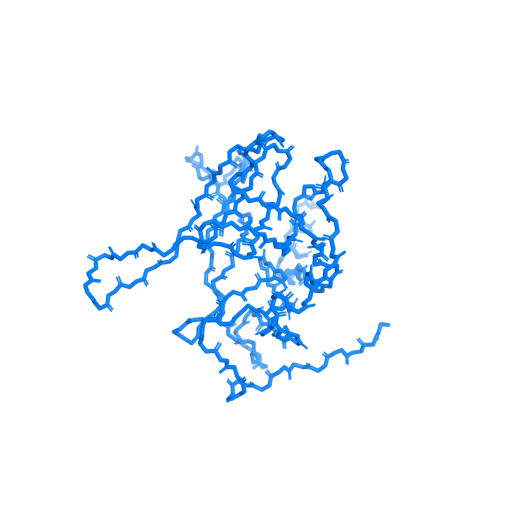
ATOM 913 C C . PHE A 1 118 ? -0.415 8.870 5.128 1.00 95.00 118 PHE A C 1
ATOM 915 O O . PHE A 1 118 ? -1.086 9.847 4.795 1.00 95.00 118 PHE A O 1
ATOM 922 N N . SER A 1 119 ? 0.264 8.107 4.274 1.00 95.38 119 SER A N 1
ATOM 923 C CA . SER A 1 119 ? 0.080 8.102 2.822 1.00 95.38 119 SER A CA 1
ATOM 924 C C . SER A 1 119 ? -0.920 7.011 2.458 1.00 95.38 119 SER A C 1
ATOM 926 O O . SER A 1 119 ? -0.749 5.855 2.859 1.00 95.38 119 SER A O 1
ATOM 928 N N . LEU A 1 120 ? -1.950 7.360 1.694 1.00 94.06 120 LEU A N 1
ATOM 929 C CA . LEU A 1 120 ? -3.014 6.446 1.287 1.00 94.06 120 LEU A CA 1
ATOM 930 C C . LEU A 1 120 ? -3.225 6.510 -0.227 1.00 94.06 120 LEU A C 1
ATOM 932 O O . LEU A 1 120 ? -3.114 7.582 -0.818 1.00 94.06 120 LEU A O 1
ATOM 936 N N . LEU A 1 121 ? -3.567 5.381 -0.852 1.00 93.44 121 LEU A N 1
ATOM 937 C CA . LEU A 1 121 ? -3.970 5.363 -2.260 1.00 93.44 121 LEU A CA 1
ATOM 938 C C . LEU A 1 121 ? -5.408 5.863 -2.393 1.00 93.44 121 LEU A C 1
ATOM 940 O O . LEU A 1 121 ? -6.337 5.233 -1.889 1.00 93.44 121 LEU A O 1
ATOM 944 N N . LYS A 1 122 ? -5.595 6.968 -3.112 1.00 91.44 122 LYS A N 1
ATOM 945 C CA . LYS A 1 122 ? -6.904 7.542 -3.421 1.00 91.44 122 LYS A CA 1
ATOM 946 C C . LYS A 1 122 ? -7.214 7.377 -4.901 1.00 91.44 122 LYS A C 1
ATOM 948 O O . LYS A 1 122 ? -6.402 7.746 -5.746 1.00 91.44 122 LYS A O 1
ATOM 953 N N . LYS A 1 123 ? -8.414 6.882 -5.212 1.00 89.31 123 LYS A N 1
ATOM 954 C CA . LYS A 1 123 ? -8.938 6.892 -6.582 1.00 89.31 123 LYS A CA 1
ATOM 955 C C . LYS A 1 123 ? -9.200 8.328 -7.038 1.00 89.31 123 LYS A C 1
ATOM 957 O O . LYS A 1 123 ? -9.887 9.087 -6.356 1.00 89.31 123 LYS A O 1
ATOM 962 N N . HIS A 1 124 ? -8.689 8.668 -8.210 1.00 86.19 124 HIS A N 1
ATOM 963 C CA . HIS A 1 124 ? -8.905 9.928 -8.900 1.00 86.19 124 HIS A CA 1
ATOM 964 C C . HIS A 1 124 ? -9.439 9.641 -10.304 1.00 86.19 124 HIS A C 1
ATOM 966 O O . HIS A 1 124 ? -8.747 9.055 -11.137 1.00 86.19 124 HIS A O 1
ATOM 972 N N . TYR A 1 125 ? -10.676 10.054 -10.567 1.00 86.81 125 TYR A N 1
ATOM 973 C CA . TYR A 1 125 ? -11.314 9.880 -11.868 1.00 86.81 125 TYR A CA 1
ATOM 974 C C . TYR A 1 125 ? -11.037 11.108 -12.731 1.00 86.81 125 TYR A C 1
ATOM 976 O O . TYR A 1 125 ? -11.395 12.224 -12.364 1.00 86.81 125 TYR A O 1
ATOM 984 N N . VAL A 1 126 ? -10.388 10.898 -13.875 1.00 87.06 126 VAL A N 1
ATOM 985 C CA . VAL A 1 126 ? -10.173 11.943 -14.892 1.00 87.06 126 VAL A CA 1
ATOM 986 C C . VAL A 1 126 ? -11.366 12.004 -15.850 1.00 87.06 126 VAL A C 1
ATOM 988 O O . VAL A 1 126 ? -11.677 13.055 -16.402 1.00 87.06 126 VAL A O 1
ATOM 991 N N . SER A 1 127 ? -12.049 10.874 -16.029 1.00 88.69 127 SER A N 1
ATOM 992 C CA . SER A 1 127 ? -13.322 10.745 -16.742 1.00 88.69 127 SER A CA 1
ATOM 993 C C . SER A 1 127 ? -14.083 9.525 -16.217 1.00 88.69 127 SER A C 1
ATOM 995 O O . SER A 1 127 ? -13.538 8.759 -15.419 1.00 88.69 127 SER A O 1
ATOM 997 N N . ASP A 1 128 ? -15.300 9.300 -16.712 1.00 84.50 128 ASP A N 1
ATOM 998 C CA . ASP A 1 128 ? -16.134 8.147 -16.342 1.00 84.50 128 ASP A CA 1
ATOM 999 C C . ASP A 1 128 ? -15.473 6.788 -16.643 1.00 84.50 128 ASP A C 1
ATOM 1001 O O . ASP A 1 128 ? -15.824 5.782 -16.032 1.00 84.50 128 ASP A O 1
ATOM 1005 N N . SER A 1 129 ? -14.499 6.751 -17.561 1.00 80.44 129 SER A N 1
ATOM 1006 C CA . SER A 1 129 ? -13.792 5.533 -17.975 1.00 80.44 129 SER A CA 1
ATOM 1007 C C . SER A 1 129 ? -12.300 5.524 -17.635 1.00 80.44 129 SER A C 1
ATOM 1009 O O . SER A 1 129 ? -11.613 4.566 -17.976 1.00 80.44 129 SER A O 1
ATOM 1011 N N . VAL A 1 130 ? -11.768 6.586 -17.019 1.00 80.31 130 VAL A N 1
ATOM 1012 C CA . VAL A 1 130 ? -10.335 6.696 -16.699 1.00 80.31 130 VAL A CA 1
ATOM 1013 C C . VAL A 1 130 ? -10.165 7.024 -15.224 1.00 80.31 130 VAL A C 1
ATOM 1015 O O . VAL A 1 130 ? -10.429 8.147 -14.786 1.00 80.31 130 VAL A O 1
ATOM 1018 N N . CYS A 1 131 ? -9.684 6.036 -14.474 1.00 83.50 131 CYS A N 1
ATOM 1019 C CA . CYS A 1 131 ? -9.339 6.149 -13.065 1.00 83.50 131 CYS A CA 1
ATOM 1020 C C . CYS A 1 131 ? -7.826 5.992 -12.894 1.00 83.50 131 CYS A C 1
ATOM 1022 O O . CYS A 1 131 ? -7.218 5.075 -13.439 1.00 83.50 131 CYS A O 1
ATOM 1024 N N . HIS A 1 132 ? -7.228 6.865 -12.095 1.00 86.12 132 HIS A N 1
ATOM 1025 C CA . HIS A 1 132 ? -5.857 6.730 -11.622 1.00 86.12 132 HIS A CA 1
ATOM 1026 C C . HIS A 1 132 ? -5.839 6.668 -10.101 1.00 86.12 132 HIS A C 1
ATOM 1028 O O . HIS A 1 132 ? -6.814 7.018 -9.435 1.00 86.12 132 HIS A O 1
ATOM 1034 N N . TYR A 1 133 ? -4.709 6.241 -9.555 1.00 90.12 133 TYR A N 1
ATOM 1035 C CA . TYR A 1 133 ? -4.431 6.371 -8.137 1.00 90.12 133 TYR A CA 1
ATOM 1036 C C . TYR A 1 133 ? -3.425 7.483 -7.899 1.00 90.12 133 TYR A C 1
ATOM 1038 O O . TYR A 1 133 ? -2.434 7.598 -8.618 1.00 90.12 133 TYR A O 1
ATOM 1046 N N . ASP A 1 134 ? -3.683 8.264 -6.860 1.00 90.88 134 ASP A N 1
ATOM 1047 C CA . ASP A 1 134 ? -2.750 9.248 -6.329 1.00 90.88 134 ASP A CA 1
ATOM 1048 C C . ASP A 1 134 ? -2.535 9.005 -4.829 1.00 90.88 134 ASP A C 1
ATOM 1050 O O . ASP A 1 134 ? -3.260 8.226 -4.198 1.00 90.88 134 ASP A O 1
ATOM 1054 N N . ILE A 1 135 ? -1.532 9.664 -4.256 1.00 92.12 135 ILE A N 1
ATOM 1055 C CA . ILE A 1 135 ? -1.300 9.665 -2.817 1.00 92.12 135 ILE A CA 1
ATOM 1056 C C . ILE A 1 135 ? -2.082 10.795 -2.172 1.00 92.12 135 ILE A C 1
ATOM 1058 O O . ILE A 1 135 ? -1.822 11.977 -2.382 1.00 92.12 135 ILE A O 1
ATOM 1062 N N . GLU A 1 136 ? -2.995 10.419 -1.288 1.00 91.69 136 GLU A N 1
ATOM 1063 C CA . GLU A 1 136 ? -3.529 11.331 -0.296 1.00 91.69 136 GLU A CA 1
ATOM 1064 C C . GLU A 1 136 ? -2.697 11.208 0.979 1.00 91.69 136 GLU A C 1
ATOM 1066 O O . GLU A 1 136 ? -2.665 10.153 1.608 1.00 91.69 136 GLU A O 1
ATOM 1071 N N . ALA A 1 137 ? -2.008 12.284 1.356 1.00 90.31 137 ALA A N 1
ATOM 1072 C CA . ALA A 1 137 ? -1.255 12.353 2.600 1.00 90.31 137 ALA A CA 1
ATOM 1073 C C . ALA A 1 137 ? -2.047 13.150 3.641 1.00 90.31 137 ALA A C 1
ATOM 1075 O O . ALA A 1 137 ? -2.407 14.302 3.390 1.00 90.31 137 ALA A O 1
ATOM 1076 N N . ARG A 1 138 ? -2.303 12.568 4.817 1.00 88.94 138 ARG A N 1
ATOM 1077 C CA . ARG A 1 138 ? -3.010 13.257 5.910 1.00 88.94 138 ARG A CA 1
ATOM 1078 C C . ARG A 1 138 ? -2.307 13.089 7.243 1.00 88.94 138 ARG A C 1
ATOM 1080 O O . ARG A 1 138 ? -1.949 11.971 7.621 1.00 88.94 138 ARG A O 1
ATOM 1087 N N . ASP A 1 139 ? -2.147 14.205 7.947 1.00 88.12 139 ASP A N 1
ATOM 1088 C CA . ASP A 1 139 ? -1.561 14.237 9.285 1.00 88.12 139 ASP A CA 1
ATOM 1089 C C . ASP A 1 139 ? -2.345 13.331 10.236 1.00 88.12 139 ASP A C 1
ATOM 1091 O O . ASP A 1 139 ? -3.579 13.265 10.204 1.00 88.12 139 ASP A O 1
ATOM 1095 N N . TYR A 1 140 ? -1.616 12.610 11.083 1.00 85.06 140 TYR A N 1
ATOM 1096 C CA . TYR A 1 140 ? -2.227 11.714 12.050 1.00 85.06 140 TYR A CA 1
ATOM 1097 C C . TYR A 1 140 ? -2.504 12.450 13.356 1.00 85.06 140 TYR A C 1
ATOM 1099 O O . TYR A 1 140 ? -1.589 12.897 14.044 1.00 85.06 140 TYR A O 1
ATOM 1107 N N . GLY A 1 141 ? -3.785 12.564 13.701 1.00 78.69 141 GLY A N 1
ATOM 1108 C CA . GLY A 1 141 ? -4.227 13.070 14.994 1.00 78.69 141 GLY A CA 1
ATOM 1109 C C . GLY A 1 141 ? -4.756 11.936 15.863 1.00 78.69 141 GLY A C 1
ATOM 1110 O O . GLY A 1 141 ? -5.759 11.327 15.515 1.00 78.69 141 GLY A O 1
ATOM 1111 N N . GLU A 1 142 ? -4.151 11.697 17.027 1.00 66.94 142 GLU A N 1
ATOM 1112 C CA . GLU A 1 142 ? -4.532 10.595 17.931 1.00 66.94 142 GLU A CA 1
ATOM 1113 C C . GLU A 1 142 ? -6.002 10.635 18.385 1.00 66.94 142 GLU A C 1
ATOM 1115 O O . GLU A 1 142 ? -6.603 9.597 18.646 1.00 66.94 142 GLU A O 1
ATOM 1120 N N . ARG A 1 143 ? -6.603 11.831 18.470 1.00 65.81 143 ARG A N 1
ATOM 1121 C CA . ARG A 1 143 ? -7.980 12.019 18.965 1.00 65.81 143 ARG A CA 1
ATOM 1122 C C . ARG A 1 143 ? -9.065 11.784 17.915 1.00 65.81 143 ARG A C 1
ATOM 1124 O O . ARG A 1 143 ? -10.207 11.532 18.280 1.00 65.81 143 ARG A O 1
ATOM 1131 N N . SER A 1 144 ? -8.734 11.925 16.636 1.00 66.38 144 SER A N 1
ATOM 1132 C CA . SER A 1 144 ? -9.662 11.709 15.520 1.00 66.38 144 SER A CA 1
ATOM 1133 C C . SER A 1 144 ? -8.853 11.367 14.270 1.00 66.38 144 SER A C 1
ATOM 1135 O O . SER A 1 144 ? -8.685 12.203 13.374 1.00 66.38 144 SER A O 1
ATOM 1137 N N . PRO A 1 145 ? -8.237 10.176 14.247 1.00 73.62 145 PRO A N 1
ATOM 1138 C CA . PRO A 1 145 ? -7.356 9.812 13.159 1.00 73.62 145 PRO A CA 1
ATOM 1139 C C . PRO A 1 145 ? -8.179 9.511 11.908 1.00 73.62 145 PRO A C 1
ATOM 1141 O O . PRO A 1 145 ? -9.160 8.772 11.943 1.00 73.62 145 PRO A O 1
ATOM 1144 N N . PHE A 1 146 ? -7.748 10.064 10.777 1.00 84.94 146 PHE A N 1
ATOM 1145 C CA . PHE A 1 146 ? -8.338 9.754 9.474 1.00 84.94 146 PHE A CA 1
ATOM 1146 C C . PHE A 1 146 ? -8.184 8.275 9.084 1.00 84.94 146 PHE A C 1
ATOM 1148 O O . PHE A 1 146 ? -8.995 7.731 8.335 1.00 84.94 146 PHE A O 1
ATOM 1155 N N . PHE A 1 147 ? -7.132 7.647 9.602 1.00 92.06 147 P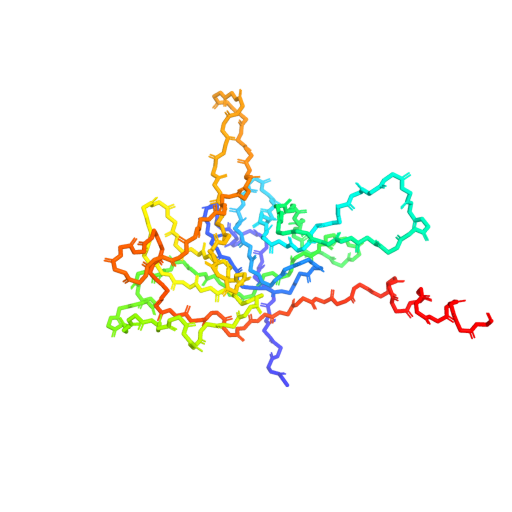HE A N 1
ATOM 1156 C CA . PHE A 1 147 ? -6.815 6.243 9.435 1.00 92.06 147 PHE A CA 1
ATOM 1157 C C . PHE A 1 147 ? -6.343 5.684 10.776 1.00 92.06 147 PHE A C 1
ATOM 1159 O O . PHE A 1 147 ? -5.423 6.233 11.379 1.00 92.06 147 PHE A O 1
ATOM 1166 N N . ARG A 1 148 ? -6.978 4.612 11.242 1.00 92.69 148 ARG A N 1
ATOM 1167 C CA . ARG A 1 148 ? -6.706 3.930 12.510 1.00 92.69 148 ARG A CA 1
ATOM 1168 C C . ARG A 1 148 ? -5.879 2.675 12.230 1.00 92.69 148 ARG A C 1
ATOM 1170 O O . ARG A 1 148 ? -6.472 1.686 11.809 1.00 92.69 148 ARG A O 1
ATOM 1177 N N . PRO A 1 149 ? -4.550 2.684 12.423 1.00 94.62 149 PRO A N 1
ATOM 1178 C CA . PRO A 1 149 ? -3.724 1.500 12.193 1.00 94.62 149 PRO A CA 1
ATOM 1179 C C . PRO A 1 149 ? -4.042 0.408 13.224 1.00 94.62 149 PRO A C 1
ATOM 1181 O O . PRO A 1 149 ? -4.030 0.667 14.425 1.00 94.62 149 PRO A O 1
ATOM 1184 N N . LEU A 1 150 ? -4.314 -0.809 12.757 1.00 94.81 150 LEU A N 1
ATOM 1185 C CA . LEU A 1 150 ? -4.688 -1.956 13.596 1.00 94.81 150 LEU A CA 1
ATOM 1186 C C . LEU A 1 150 ? -3.693 -3.113 13.485 1.00 94.81 150 LEU A C 1
ATOM 1188 O O . LEU A 1 150 ? -3.467 -3.826 14.458 1.00 94.81 150 LEU A O 1
ATOM 1192 N N . LEU A 1 151 ? -3.081 -3.294 12.314 1.00 94.81 151 LEU A N 1
ATOM 1193 C CA . LEU A 1 151 ? -2.120 -4.367 12.072 1.00 94.81 151 LEU A CA 1
ATOM 1194 C C . LEU A 1 151 ? -0.989 -3.875 11.169 1.00 94.81 151 LEU A C 1
ATOM 1196 O O . LEU A 1 151 ? -1.249 -3.310 10.110 1.00 94.81 151 LEU A O 1
ATOM 1200 N N . GLU A 1 152 ? 0.267 -4.094 11.557 1.00 95.25 152 GLU A N 1
ATOM 1201 C CA . GLU A 1 152 ? 1.402 -3.863 10.657 1.00 95.25 152 GLU A CA 1
ATOM 1202 C C . GLU A 1 152 ? 1.509 -5.006 9.639 1.00 95.25 152 GLU A C 1
ATOM 1204 O O . GLU A 1 152 ? 1.486 -6.181 10.005 1.00 95.25 152 GLU A O 1
ATOM 1209 N N . ILE A 1 153 ? 1.699 -4.668 8.364 1.00 93.81 153 ILE A N 1
ATOM 1210 C CA . ILE A 1 153 ? 2.059 -5.641 7.333 1.00 93.81 153 ILE A CA 1
ATOM 1211 C C . ILE A 1 153 ? 3.560 -5.924 7.462 1.00 93.81 153 ILE A C 1
ATOM 1213 O O . ILE A 1 153 ? 4.403 -5.17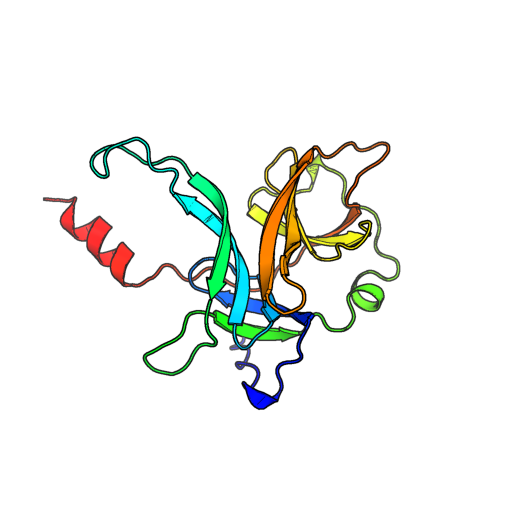5 6.962 1.00 93.81 153 ILE A O 1
ATOM 1217 N N . GLY A 1 154 ? 3.887 -7.000 8.178 1.00 86.06 154 GLY A N 1
ATOM 1218 C CA . GLY A 1 154 ? 5.266 -7.389 8.484 1.00 86.06 154 GLY A CA 1
ATOM 1219 C C . GLY A 1 154 ? 5.981 -8.164 7.372 1.00 86.06 154 GLY A C 1
ATOM 1220 O O . GLY A 1 154 ? 7.178 -8.423 7.491 1.00 86.06 154 GLY A O 1
ATOM 1221 N N . GLU A 1 155 ? 5.274 -8.560 6.312 1.00 84.44 155 GLU A N 1
ATOM 1222 C CA . GLU A 1 155 ? 5.821 -9.393 5.238 1.00 84.44 155 GLU A CA 1
ATOM 1223 C C . GLU A 1 155 ? 6.124 -8.603 3.959 1.00 84.44 155 GLU A C 1
ATOM 1225 O O . GLU A 1 155 ? 5.745 -7.444 3.788 1.00 84.44 155 GLU A O 1
ATOM 1230 N N . GLY A 1 156 ? 6.807 -9.265 3.027 1.00 80.69 156 GLY A N 1
ATOM 1231 C CA . GLY A 1 156 ? 7.181 -8.688 1.740 1.00 80.69 156 GLY A CA 1
ATOM 1232 C C . GLY A 1 156 ? 8.502 -7.944 1.787 1.00 80.69 156 GLY A C 1
ATOM 1233 O O . GLY A 1 156 ? 9.075 -7.692 2.845 1.00 80.69 156 GLY A O 1
ATOM 1234 N N . GLU A 1 157 ? 9.015 -7.655 0.602 1.00 81.88 157 GLU A N 1
ATOM 1235 C CA . GLU A 1 157 ? 10.347 -7.092 0.436 1.00 81.88 157 GLU A CA 1
ATOM 1236 C C . GLU A 1 157 ? 10.351 -6.103 -0.724 1.00 81.88 157 GLU A C 1
ATOM 1238 O O . GLU A 1 157 ? 9.809 -6.380 -1.794 1.00 81.88 157 GLU A O 1
ATOM 1243 N N . VAL A 1 158 ? 10.969 -4.944 -0.510 1.00 77.44 158 VAL A N 1
ATOM 1244 C CA . VAL A 1 158 ? 11.352 -4.071 -1.617 1.00 77.44 158 VAL A CA 1
ATOM 1245 C C . VAL A 1 158 ? 12.689 -4.585 -2.126 1.00 77.44 158 VAL A C 1
ATOM 1247 O O . VAL A 1 158 ? 13.701 -4.484 -1.432 1.00 77.44 158 VAL A O 1
ATOM 1250 N N . ILE A 1 159 ? 12.689 -5.179 -3.312 1.00 77.75 159 ILE A N 1
ATOM 1251 C CA . ILE A 1 159 ? 13.900 -5.721 -3.912 1.00 77.75 159 ILE A CA 1
ATOM 1252 C C . ILE A 1 159 ? 14.696 -4.553 -4.490 1.00 77.75 159 ILE A C 1
ATOM 1254 O O . ILE A 1 159 ? 14.213 -3.842 -5.374 1.00 77.75 159 ILE A O 1
ATOM 1258 N N . VAL A 1 160 ? 15.937 -4.376 -4.033 1.00 59.31 160 VAL A N 1
ATOM 1259 C CA . VAL A 1 160 ? 16.857 -3.424 -4.665 1.00 59.31 160 VAL A CA 1
ATOM 1260 C C . VAL A 1 160 ? 17.119 -3.911 -6.095 1.00 59.31 160 VAL A C 1
ATOM 1262 O O . VAL A 1 160 ? 17.626 -5.024 -6.273 1.00 59.31 160 VAL A O 1
ATOM 1265 N N . PRO A 1 161 ? 16.782 -3.132 -7.136 1.00 49.59 161 PRO A N 1
ATOM 1266 C CA . PRO A 1 161 ? 17.033 -3.554 -8.505 1.00 49.59 161 PRO A CA 1
ATOM 1267 C C . PRO A 1 161 ? 18.540 -3.772 -8.711 1.00 49.59 161 PRO A C 1
ATOM 1269 O O . PRO A 1 161 ? 19.346 -2.902 -8.383 1.00 49.59 161 PRO A O 1
ATOM 1272 N N . MET A 1 162 ? 18.934 -4.902 -9.318 1.00 41.12 162 MET A N 1
ATOM 1273 C CA . MET A 1 162 ? 20.342 -5.226 -9.636 1.00 41.12 162 MET A CA 1
ATOM 1274 C C . MET A 1 162 ? 21.090 -4.090 -10.368 1.00 41.12 162 MET A C 1
ATOM 1276 O O . MET A 1 162 ? 22.312 -3.997 -10.277 1.00 41.12 162 MET A O 1
ATOM 1280 N N . ALA A 1 163 ? 20.377 -3.199 -11.067 1.00 41.69 163 ALA A N 1
ATOM 1281 C CA . ALA A 1 163 ? 20.956 -2.033 -11.731 1.00 41.69 163 ALA A CA 1
ATOM 1282 C C . ALA A 1 163 ? 21.567 -1.001 -10.755 1.00 41.69 163 ALA A C 1
ATOM 1284 O O . ALA A 1 163 ? 22.596 -0.407 -11.071 1.00 41.69 163 ALA A O 1
ATOM 1285 N N . GLU A 1 164 ? 21.005 -0.813 -9.557 1.00 41.16 164 GLU A N 1
ATOM 1286 C CA . GLU A 1 164 ? 21.529 0.143 -8.565 1.00 41.16 164 GLU A CA 1
ATOM 1287 C C . GLU A 1 164 ? 22.750 -0.403 -7.810 1.00 41.16 164 GLU A C 1
ATOM 1289 O O . GLU A 1 164 ? 23.649 0.360 -7.448 1.00 41.16 164 GLU A O 1
ATOM 1294 N N . ALA A 1 165 ? 22.866 -1.731 -7.688 1.00 39.38 165 ALA A N 1
ATOM 1295 C CA . ALA A 1 165 ? 24.074 -2.380 -7.174 1.00 39.38 165 ALA A CA 1
ATOM 1296 C C . ALA A 1 165 ? 25.308 -2.109 -8.062 1.00 39.38 165 ALA A C 1
ATOM 1298 O O . ALA A 1 165 ? 26.437 -2.064 -7.568 1.00 39.38 165 ALA A O 1
ATOM 1299 N N . ASN A 1 166 ? 25.100 -1.869 -9.362 1.00 35.44 166 ASN A N 1
ATOM 1300 C CA . ASN A 1 166 ? 26.169 -1.497 -10.288 1.00 35.44 166 ASN A CA 1
ATOM 1301 C C . ASN A 1 166 ? 26.513 0.001 -10.230 1.00 35.44 166 ASN A C 1
ATOM 1303 O O . ASN A 1 166 ? 27.688 0.344 -10.331 1.00 35.44 166 ASN A O 1
ATOM 1307 N N . TYR A 1 167 ? 25.549 0.895 -9.979 1.00 37.06 167 TYR A N 1
ATOM 1308 C CA . TYR A 1 167 ? 25.827 2.334 -9.829 1.00 37.06 167 TYR A CA 1
ATOM 1309 C C . TYR A 1 167 ? 26.695 2.649 -8.600 1.00 37.06 167 TYR A C 1
ATOM 1311 O O . TYR A 1 167 ? 27.629 3.445 -8.693 1.00 37.06 167 TYR A O 1
ATOM 1319 N N . ALA A 1 168 ? 26.474 1.960 -7.475 1.00 39.34 168 ALA A N 1
ATOM 1320 C CA . ALA A 1 168 ? 27.326 2.090 -6.286 1.00 39.34 168 ALA A CA 1
ATOM 1321 C C . ALA A 1 168 ? 28.770 1.589 -6.511 1.00 39.34 168 ALA A C 1
ATOM 1323 O O . ALA A 1 168 ? 29.686 1.972 -5.782 1.00 39.34 168 ALA A O 1
ATOM 1324 N N . ARG A 1 169 ? 28.984 0.742 -7.527 1.00 37.44 169 ARG A N 1
ATOM 1325 C CA . ARG A 1 169 ? 30.300 0.219 -7.917 1.00 37.44 169 ARG A CA 1
ATOM 1326 C C . ARG A 1 169 ? 31.060 1.164 -8.849 1.00 37.44 169 ARG A C 1
ATOM 1328 O O . ARG A 1 169 ? 32.282 1.206 -8.784 1.00 37.44 169 ARG A O 1
ATOM 1335 N N . VAL A 1 170 ? 30.350 1.935 -9.673 1.00 39.97 170 VAL A N 1
ATOM 1336 C CA . VAL A 1 170 ? 30.946 2.876 -10.640 1.00 39.97 170 VAL A CA 1
ATOM 1337 C C . VAL A 1 170 ? 31.392 4.191 -9.980 1.00 39.97 170 VAL A C 1
ATOM 1339 O O . VAL A 1 170 ? 32.320 4.820 -10.465 1.00 39.97 170 VAL A O 1
ATOM 1342 N N . LEU A 1 171 ? 30.815 4.577 -8.836 1.00 36.06 171 LEU A N 1
ATO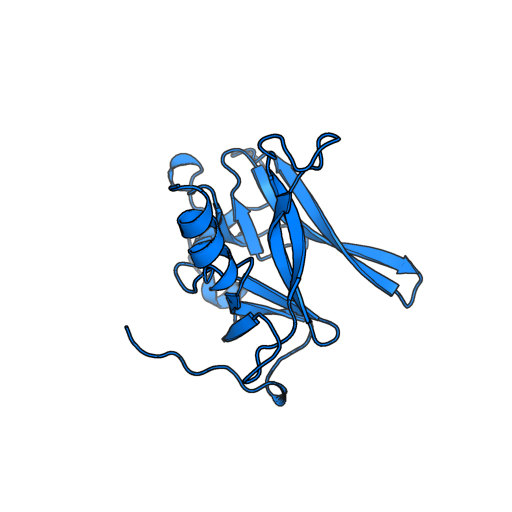M 1343 C CA . LEU A 1 171 ? 31.200 5.789 -8.087 1.00 36.06 171 LEU A CA 1
ATOM 1344 C C . LEU A 1 171 ? 32.321 5.570 -7.044 1.00 36.06 171 LEU A C 1
ATOM 1346 O O . LEU A 1 171 ? 32.570 6.443 -6.215 1.00 36.06 171 LEU A O 1
ATOM 1350 N N . ARG A 1 172 ? 32.995 4.411 -7.061 1.00 38.12 172 ARG A N 1
ATOM 1351 C CA . ARG A 1 172 ? 34.215 4.134 -6.274 1.00 38.12 172 ARG A CA 1
ATOM 1352 C C . ARG A 1 172 ? 35.444 3.948 -7.177 1.00 38.12 172 ARG A C 1
ATOM 1354 O O . ARG A 1 172 ? 36.167 2.962 -7.030 1.00 38.12 172 ARG A O 1
ATOM 1361 N N . LEU A 1 173 ? 35.659 4.885 -8.098 1.00 36.66 173 LEU A N 1
ATOM 1362 C CA . LEU A 1 173 ? 36.926 5.103 -8.803 1.00 36.66 173 LEU A CA 1
ATOM 1363 C C . LEU A 1 173 ? 37.269 6.591 -8.763 1.00 36.66 173 LEU A C 1
ATOM 1365 O O . LEU A 1 173 ? 36.350 7.395 -9.031 1.00 36.66 173 LEU A O 1
#